Protein AF-A0A6N8FUG2-F1 (afdb_monomer_lite)

Organism: NCBI:txid1433147

Structure (mmCIF, N/CA/C/O backbone):
data_AF-A0A6N8FUG2-F1
#
_entry.id   AF-A0A6N8FUG2-F1
#
loop_
_atom_site.group_PDB
_atom_site.id
_atom_site.type_symbol
_atom_site.label_atom_id
_atom_site.label_alt_id
_atom_site.label_comp_id
_atom_site.label_asym_id
_atom_site.label_entity_id
_atom_site.label_seq_id
_atom_site.pdbx_PDB_ins_code
_atom_site.Cartn_x
_atom_site.Cartn_y
_atom_site.Cartn_z
_atom_site.occupancy
_atom_site.B_iso_or_equiv
_atom_site.auth_seq_id
_atom_site.auth_comp_id
_atom_site.auth_asym_id
_atom_site.auth_atom_id
_atom_site.pdbx_PDB_model_num
ATOM 1 N N . MET A 1 1 ? 39.677 -22.333 -30.621 1.00 45.66 1 MET A N 1
ATOM 2 C CA . MET A 1 1 ? 39.776 -21.031 -29.929 1.00 45.66 1 MET A CA 1
ATOM 3 C C . MET A 1 1 ? 38.467 -20.297 -30.172 1.00 45.66 1 MET A C 1
ATOM 5 O O . MET A 1 1 ? 38.365 -19.513 -31.097 1.00 45.66 1 MET A O 1
ATOM 9 N N . GLY A 1 2 ? 37.425 -20.675 -29.435 1.00 50.47 2 GLY A N 1
ATOM 10 C CA . GLY A 1 2 ? 36.070 -20.174 -29.639 1.00 50.47 2 GLY A CA 1
ATOM 11 C C . GLY A 1 2 ? 35.393 -20.092 -28.286 1.00 50.47 2 GLY A C 1
ATOM 12 O O . GLY A 1 2 ? 35.363 -21.076 -27.549 1.00 50.47 2 GLY A O 1
ATOM 13 N N . LYS A 1 3 ? 34.932 -18.901 -27.922 1.00 46.19 3 LYS A N 1
ATOM 14 C CA . LYS A 1 3 ? 33.923 -18.749 -26.880 1.00 46.19 3 LYS A CA 1
ATOM 15 C C . LYS A 1 3 ? 32.723 -18.122 -27.560 1.00 46.19 3 LYS A C 1
ATOM 17 O O . LYS A 1 3 ? 32.629 -16.904 -27.671 1.00 46.19 3 LYS A O 1
ATOM 22 N N . ASP A 1 4 ? 31.880 -18.998 -28.090 1.00 43.88 4 ASP A N 1
ATOM 23 C CA . ASP A 1 4 ? 30.655 -18.630 -28.776 1.00 43.88 4 ASP A CA 1
ATOM 24 C C . ASP A 1 4 ? 29.645 -18.029 -27.789 1.00 43.88 4 ASP A C 1
ATOM 26 O O . ASP A 1 4 ? 29.616 -18.337 -26.594 1.00 43.88 4 ASP A O 1
ATOM 30 N N . ILE A 1 5 ? 28.818 -17.146 -28.340 1.00 55.56 5 ILE A N 1
ATOM 31 C CA . ILE A 1 5 ? 27.849 -16.209 -27.743 1.00 55.56 5 ILE A CA 1
ATOM 32 C C . ILE A 1 5 ? 26.900 -16.819 -26.683 1.00 55.56 5 ILE A C 1
ATOM 34 O O . ILE A 1 5 ? 26.281 -16.091 -25.907 1.00 55.56 5 ILE A O 1
ATOM 38 N N . VAL A 1 6 ? 26.840 -18.147 -26.570 1.00 53.31 6 VAL A N 1
ATOM 39 C CA . VAL A 1 6 ? 26.018 -18.898 -25.606 1.00 53.31 6 VAL A CA 1
ATOM 40 C C . VAL A 1 6 ? 26.423 -18.630 -24.146 1.00 53.31 6 VAL A C 1
ATOM 42 O O . VAL A 1 6 ? 25.581 -18.685 -23.254 1.00 53.31 6 VAL A O 1
ATOM 45 N N . GLY A 1 7 ? 27.683 -18.263 -23.879 1.00 40.25 7 GLY A N 1
ATOM 46 C CA . GLY A 1 7 ? 28.156 -17.991 -22.512 1.00 40.25 7 GLY A CA 1
ATOM 47 C C . GLY A 1 7 ? 27.642 -16.681 -21.896 1.00 40.25 7 GLY A C 1
ATOM 48 O O . GLY A 1 7 ? 27.522 -16.587 -20.675 1.00 40.25 7 GLY A O 1
ATOM 49 N N . TYR A 1 8 ? 27.311 -15.675 -22.716 1.00 44.06 8 TYR A N 1
ATOM 50 C CA . TYR A 1 8 ? 26.878 -14.361 -22.215 1.00 44.06 8 TYR A CA 1
ATOM 51 C C . TYR A 1 8 ? 25.401 -14.345 -21.790 1.00 44.06 8 TYR A C 1
ATOM 53 O O . TYR A 1 8 ? 24.986 -13.513 -20.984 1.00 44.06 8 TYR A O 1
ATOM 61 N N . VAL A 1 9 ?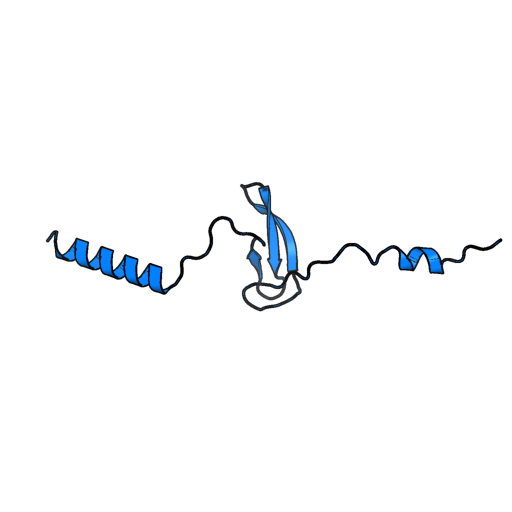 24.599 -15.285 -22.297 1.00 48.34 9 VAL A N 1
ATOM 62 C CA . VAL A 1 9 ? 23.157 -15.346 -22.009 1.00 48.34 9 VAL A CA 1
ATOM 63 C C . VAL A 1 9 ? 22.881 -15.955 -20.626 1.00 48.34 9 VAL A C 1
ATOM 65 O O . VAL A 1 9 ? 21.893 -15.602 -19.990 1.00 48.34 9 VAL A O 1
ATOM 68 N N . VAL A 1 10 ? 23.794 -16.780 -20.099 1.00 50.97 10 VAL A N 1
ATOM 69 C CA . VAL A 1 10 ? 23.615 -17.502 -18.821 1.00 50.97 10 VAL A CA 1
ATOM 70 C C . VAL A 1 10 ? 23.984 -16.653 -17.588 1.00 50.97 10 VAL A C 1
ATOM 72 O O . VAL A 1 10 ? 23.674 -17.018 -16.459 1.00 50.97 10 VAL A O 1
ATOM 75 N N . GLN A 1 11 ? 24.599 -15.475 -17.753 1.00 44.38 11 GLN A N 1
ATOM 76 C CA . GLN A 1 11 ? 24.993 -14.629 -16.609 1.00 44.38 11 GLN A CA 1
ATOM 77 C C . GLN A 1 11 ? 23.928 -13.624 -16.153 1.00 44.38 11 GLN A C 1
ATOM 79 O O . GLN A 1 11 ? 24.115 -12.956 -15.137 1.00 44.38 11 GLN A O 1
ATOM 84 N N . LYS A 1 12 ? 22.792 -13.505 -16.852 1.00 47.47 12 LYS A N 1
ATOM 85 C CA . LYS A 1 12 ? 21.753 -12.526 -16.482 1.00 47.47 12 LYS A C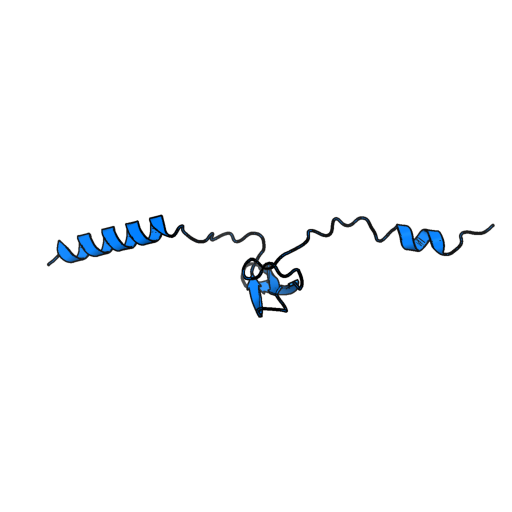A 1
ATOM 86 C C . LYS A 1 12 ? 20.653 -13.085 -15.572 1.00 47.47 12 LYS A C 1
ATOM 88 O O . LYS A 1 12 ? 19.680 -12.383 -15.304 1.00 47.47 12 LYS A O 1
ATOM 93 N N . GLU A 1 13 ? 20.811 -14.312 -15.075 1.00 43.03 13 GLU A N 1
ATOM 94 C CA . GLU A 1 13 ? 19.765 -15.030 -14.331 1.00 43.03 13 GLU A CA 1
ATOM 95 C C . GLU A 1 13 ? 19.948 -15.092 -12.805 1.00 43.03 13 GLU A C 1
ATOM 97 O O . GLU A 1 13 ? 19.103 -15.666 -12.127 1.00 43.03 13 GLU A O 1
ATOM 102 N N . LEU A 1 14 ? 20.942 -14.420 -12.208 1.00 47.84 14 LEU A N 1
ATOM 103 C CA . LEU A 1 14 ? 21.085 -14.389 -10.742 1.00 47.84 14 LEU A CA 1
ATOM 104 C C . LEU A 1 14 ? 21.106 -12.971 -10.150 1.00 47.84 14 LEU A C 1
ATOM 106 O O . LEU A 1 14 ? 22.064 -12.530 -9.526 1.00 47.84 14 LEU A O 1
ATOM 110 N N . CYS A 1 15 ? 19.993 -12.254 -10.276 1.00 41.62 15 CYS A N 1
ATOM 111 C CA . CYS A 1 15 ? 19.611 -11.294 -9.243 1.00 41.62 15 CYS A CA 1
ATOM 112 C C . CYS A 1 15 ? 18.184 -11.639 -8.853 1.00 41.62 15 CYS A C 1
ATOM 114 O O . CYS A 1 15 ? 17.266 -11.433 -9.643 1.00 41.62 15 CYS A O 1
ATOM 116 N N . GLN A 1 16 ? 18.034 -12.265 -7.687 1.00 45.94 16 GLN A N 1
ATOM 117 C CA . GLN A 1 16 ? 16.786 -12.795 -7.142 1.00 45.94 16 GLN A CA 1
ATOM 118 C C . GLN A 1 16 ? 15.664 -11.765 -7.295 1.00 45.94 16 GLN A C 1
ATOM 120 O O . GLN A 1 16 ? 15.526 -10.819 -6.516 1.00 45.94 16 GLN A O 1
ATOM 125 N N . LYS A 1 17 ? 14.883 -11.915 -8.366 1.00 51.78 17 LYS A N 1
ATOM 126 C CA . LYS A 1 17 ? 13.858 -10.961 -8.763 1.00 51.78 17 LYS A CA 1
ATOM 127 C C . LYS A 1 17 ? 12.668 -11.203 -7.848 1.00 51.78 17 LYS A C 1
ATOM 129 O O . LYS A 1 17 ? 11.769 -11.961 -8.191 1.00 51.78 17 LYS A O 1
ATOM 134 N N . LYS A 1 18 ? 12.700 -10.608 -6.651 1.00 58.19 18 LYS A N 1
ATOM 135 C CA . LYS A 1 18 ? 11.570 -10.604 -5.717 1.00 58.19 18 LYS A CA 1
ATOM 136 C C . LYS A 1 18 ? 10.329 -10.189 -6.506 1.00 58.19 18 LYS A C 1
ATOM 138 O O . LYS A 1 18 ? 10.262 -9.062 -6.996 1.00 58.19 18 LYS A O 1
ATOM 143 N N . THR A 1 19 ? 9.394 -11.115 -6.695 1.00 78.06 19 THR A N 1
ATOM 144 C CA . THR A 1 19 ? 8.151 -10.870 -7.427 1.00 78.06 19 THR A CA 1
ATOM 145 C C . THR A 1 19 ? 7.284 -9.962 -6.570 1.00 78.06 19 THR A C 1
ATOM 147 O O . THR A 1 19 ? 6.741 -10.381 -5.551 1.00 78.06 19 THR A O 1
ATOM 150 N N . ILE A 1 20 ? 7.231 -8.682 -6.932 1.00 88.25 20 ILE A N 1
ATOM 151 C CA . ILE A 1 20 ? 6.398 -7.698 -6.248 1.00 88.25 20 ILE A CA 1
ATOM 152 C C . ILE A 1 20 ? 5.001 -7.786 -6.851 1.00 88.25 20 ILE A C 1
ATOM 154 O O . ILE A 1 20 ? 4.809 -7.412 -8.008 1.00 88.25 20 ILE A O 1
ATOM 158 N N . SER A 1 21 ? 4.040 -8.248 -6.059 1.00 94.06 21 SER A N 1
ATOM 159 C CA . SER A 1 21 ? 2.624 -8.218 -6.407 1.00 94.06 21 SER A CA 1
ATOM 160 C C . SER A 1 21 ? 1.950 -6.974 -5.831 1.00 94.06 21 SER A C 1
ATOM 162 O O . SER A 1 21 ? 2.378 -6.390 -4.830 1.00 94.06 21 SER A O 1
ATOM 164 N N . CYS A 1 22 ? 0.892 -6.522 -6.496 1.00 93.50 22 CYS A N 1
ATOM 165 C CA . CYS A 1 22 ? 0.083 -5.422 -6.006 1.00 93.50 22 CYS A CA 1
ATOM 166 C C . CYS A 1 22 ? -0.753 -5.872 -4.797 1.00 93.50 22 CYS A C 1
ATOM 168 O O . CYS A 1 22 ? -1.580 -6.760 -4.958 1.00 93.50 22 CYS A O 1
ATOM 170 N N . PRO A 1 23 ? -0.696 -5.189 -3.640 1.00 91.94 23 PRO A N 1
ATOM 171 C CA . PRO A 1 23 ? -1.455 -5.583 -2.447 1.00 91.94 23 PRO A CA 1
ATOM 172 C C . PRO A 1 23 ? -2.974 -5.347 -2.552 1.00 91.94 23 PRO A C 1
ATOM 174 O O . PRO A 1 23 ? -3.693 -5.521 -1.575 1.00 91.94 23 PRO A O 1
ATOM 177 N N . ARG A 1 24 ? -3.468 -4.840 -3.690 1.00 93.50 24 ARG A N 1
ATOM 178 C CA . ARG A 1 24 ? -4.899 -4.581 -3.925 1.00 93.50 24 ARG A CA 1
ATOM 179 C C . ARG A 1 24 ? -5.528 -5.561 -4.912 1.00 93.50 24 ARG A C 1
ATOM 181 O O . ARG A 1 24 ? -6.710 -5.840 -4.782 1.00 93.50 24 ARG A O 1
ATOM 188 N N . CYS A 1 25 ? -4.794 -5.973 -5.940 1.00 94.81 25 CYS A N 1
ATOM 189 C CA . CYS A 1 25 ? -5.339 -6.783 -7.033 1.00 94.81 25 CYS A CA 1
ATOM 190 C C . CYS A 1 25 ? -4.434 -7.950 -7.431 1.00 94.81 25 CYS A C 1
ATOM 192 O O . CYS A 1 25 ? -4.636 -8.525 -8.494 1.00 94.81 25 CYS A O 1
ATOM 194 N N . ASP A 1 26 ? -3.381 -8.211 -6.652 1.00 94.31 26 ASP A N 1
ATOM 195 C CA . ASP A 1 26 ? -2.413 -9.303 -6.813 1.00 94.31 26 ASP A CA 1
ATOM 196 C C . ASP A 1 26 ? -1.666 -9.356 -8.156 1.00 94.31 26 ASP A C 1
ATOM 198 O O . ASP A 1 26 ? -0.850 -10.239 -8.407 1.00 94.31 26 ASP A O 1
ATOM 202 N N . SER A 1 27 ? -1.860 -8.345 -9.001 1.00 94.19 27 SER A N 1
ATOM 203 C CA . SER A 1 27 ? -1.147 -8.164 -10.259 1.00 94.19 27 SER A CA 1
ATOM 204 C C . SER A 1 27 ? 0.364 -8.086 -10.066 1.00 94.19 27 SER A C 1
ATOM 206 O O . SER A 1 27 ? 0.852 -7.318 -9.234 1.00 94.19 27 SER A O 1
ATOM 208 N N . ASN A 1 28 ? 1.104 -8.760 -10.945 1.00 94.25 28 ASN A N 1
ATOM 209 C CA . ASN A 1 28 ? 2.561 -8.654 -11.048 1.00 94.25 28 ASN A CA 1
ATOM 210 C C . 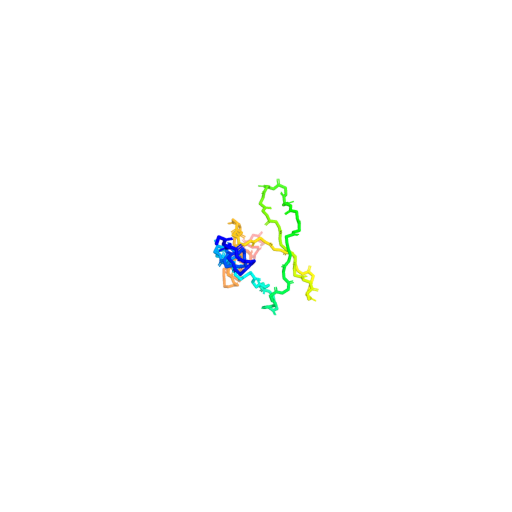ASN A 1 28 ? 3.025 -7.495 -11.951 1.00 94.25 28 ASN A C 1
ATOM 212 O O . ASN A 1 28 ? 4.226 -7.292 -12.134 1.00 94.25 28 ASN A O 1
ATOM 216 N N . LEU A 1 29 ? 2.098 -6.716 -12.527 1.00 94.00 29 LEU A N 1
ATOM 217 C CA . LEU A 1 29 ? 2.422 -5.556 -13.363 1.00 94.00 29 LEU A CA 1
ATOM 218 C C . LEU A 1 29 ? 2.771 -4.347 -12.484 1.00 94.00 29 LEU A C 1
ATOM 220 O O . LEU A 1 29 ? 2.029 -3.365 -12.429 1.00 94.00 29 LEU A O 1
ATOM 224 N N . VAL A 1 30 ? 3.891 -4.427 -11.765 1.00 94.56 30 VAL A N 1
ATOM 225 C CA . VAL A 1 30 ? 4.360 -3.400 -10.825 1.00 94.56 30 VAL A CA 1
ATOM 226 C C . VAL A 1 30 ? 5.663 -2.773 -11.317 1.00 94.56 30 VAL A C 1
ATOM 228 O O . VAL A 1 30 ? 6.594 -3.470 -11.714 1.00 94.56 30 VAL A O 1
ATOM 231 N N . VAL A 1 31 ? 5.746 -1.441 -11.266 1.00 94.12 31 VAL A N 1
ATOM 232 C CA . VAL A 1 31 ? 6.944 -0.667 -11.626 1.00 94.12 31 VAL A CA 1
ATOM 233 C C . VAL A 1 31 ? 7.438 0.174 -10.452 1.00 94.12 31 VAL A C 1
ATOM 235 O O . VAL A 1 31 ? 6.650 0.565 -9.593 1.00 94.12 31 VAL A O 1
ATOM 238 N N . LYS A 1 32 ? 8.733 0.500 -10.432 1.00 94.38 32 LYS A N 1
ATOM 239 C CA . LYS A 1 32 ? 9.294 1.523 -9.536 1.00 94.38 32 LYS A CA 1
ATOM 240 C C . LYS A 1 32 ? 8.780 2.906 -9.956 1.00 94.38 32 LYS A C 1
ATOM 242 O O . LYS A 1 32 ? 8.854 3.242 -11.134 1.00 94.38 32 LYS A O 1
ATOM 247 N N . ASN A 1 33 ? 8.268 3.688 -9.010 1.00 95.56 33 ASN A N 1
ATOM 248 C CA . ASN A 1 33 ? 7.610 4.979 -9.236 1.00 95.56 33 ASN A CA 1
ATOM 249 C C . ASN A 1 33 ? 8.296 6.109 -8.443 1.00 95.56 33 ASN A C 1
ATOM 251 O O . ASN A 1 33 ? 7.656 6.870 -7.730 1.00 95.56 33 ASN A O 1
ATOM 255 N N . GLY A 1 34 ? 9.626 6.195 -8.537 1.00 94.88 34 GLY A N 1
ATOM 256 C CA . GLY A 1 34 ? 10.410 7.170 -7.773 1.00 94.88 34 GLY A CA 1
ATOM 257 C C . GLY A 1 34 ? 10.483 6.840 -6.279 1.00 94.88 34 GLY A C 1
ATOM 258 O O . GLY A 1 34 ? 10.462 5.671 -5.888 1.00 94.88 34 GLY A O 1
ATOM 259 N N . PHE A 1 35 ? 10.607 7.874 -5.450 1.00 95.25 35 PHE A N 1
ATOM 260 C CA . PHE A 1 35 ? 10.735 7.762 -3.998 1.00 95.25 35 PHE A CA 1
ATOM 261 C C . PHE A 1 35 ? 9.709 8.662 -3.309 1.00 95.25 35 PHE A C 1
ATOM 263 O O . PHE A 1 35 ? 9.395 9.744 -3.803 1.00 95.25 35 PHE A O 1
ATOM 270 N N . ILE A 1 36 ? 9.205 8.231 -2.154 1.00 91.94 36 ILE A N 1
ATOM 271 C CA . ILE A 1 36 ? 8.395 9.098 -1.287 1.00 91.94 36 ILE A CA 1
ATOM 272 C C . ILE A 1 36 ? 9.288 10.102 -0.541 1.00 91.94 36 ILE A C 1
ATOM 274 O O . ILE A 1 36 ? 10.501 9.922 -0.474 1.00 91.94 36 ILE A O 1
ATOM 278 N N . HIS A 1 37 ? 8.689 11.108 0.106 1.00 91.06 37 HIS A N 1
ATOM 279 C CA . HIS A 1 37 ? 9.404 12.141 0.880 1.00 91.06 37 HIS A CA 1
ATOM 280 C C . HIS A 1 37 ? 10.406 11.584 1.912 1.00 91.06 37 HIS A C 1
ATOM 282 O O . HIS A 1 37 ? 11.448 12.180 2.146 1.00 91.06 37 HIS A O 1
ATOM 288 N N . ASN A 1 38 ? 10.129 10.405 2.479 1.00 87.69 38 ASN A N 1
ATOM 289 C CA . ASN A 1 38 ? 11.016 9.713 3.423 1.00 87.69 38 ASN A CA 1
ATOM 290 C C . ASN A 1 38 ? 12.162 8.924 2.756 1.00 87.69 38 ASN A C 1
ATOM 292 O O . ASN A 1 38 ? 12.799 8.108 3.417 1.00 87.69 38 ASN A O 1
ATOM 296 N N . GLY A 1 39 ? 12.371 9.076 1.445 1.00 90.31 39 GLY A N 1
ATOM 297 C CA . GLY A 1 39 ? 13.410 8.379 0.680 1.00 90.31 39 GLY A CA 1
ATOM 298 C C . GLY A 1 39 ? 13.134 6.897 0.402 1.00 90.31 39 GLY A C 1
ATOM 299 O O . GLY A 1 39 ? 13.966 6.223 -0.198 1.00 90.31 39 GLY A O 1
ATOM 300 N N . ASN A 1 40 ? 11.978 6.359 0.806 1.00 91.44 40 ASN A N 1
ATOM 301 C CA . ASN A 1 40 ? 11.630 4.966 0.513 1.00 91.44 40 ASN A CA 1
ATOM 302 C C . ASN A 1 40 ? 11.182 4.807 -0.944 1.00 91.44 40 ASN A C 1
ATOM 304 O O . ASN A 1 40 ? 10.480 5.662 -1.484 1.00 91.44 40 ASN A O 1
ATOM 308 N N . GLN A 1 41 ? 11.544 3.680 -1.556 1.00 94.31 41 GLN A N 1
ATOM 309 C CA . GLN A 1 41 ? 11.125 3.328 -2.912 1.00 94.31 41 GLN A CA 1
ATOM 310 C C . GLN A 1 41 ? 9.597 3.222 -3.000 1.00 94.31 41 GLN A C 1
ATOM 312 O O . GLN A 1 41 ? 9.001 2.398 -2.303 1.00 94.31 41 GLN A O 1
ATOM 317 N N . ASP A 1 42 ? 8.991 4.000 -3.897 1.00 94.75 42 ASP A N 1
ATOM 318 C CA . ASP A 1 42 ? 7.577 3.870 -4.251 1.00 94.75 42 ASP A CA 1
ATOM 319 C C . ASP A 1 42 ? 7.399 2.899 -5.426 1.00 94.75 42 ASP A C 1
ATOM 321 O O . ASP A 1 42 ? 8.249 2.813 -6.323 1.00 94.75 42 ASP A O 1
ATOM 325 N N . PHE A 1 43 ? 6.296 2.157 -5.425 1.00 95.88 43 PHE A N 1
ATOM 326 C CA . PHE A 1 43 ? 5.923 1.209 -6.470 1.00 95.88 43 PHE A CA 1
ATOM 327 C C . PHE A 1 43 ? 4.510 1.490 -6.956 1.00 95.88 43 PHE A C 1
ATOM 329 O O . PHE A 1 43 ? 3.608 1.706 -6.156 1.00 95.88 43 PHE A O 1
ATOM 336 N N . LYS A 1 44 ? 4.290 1.416 -8.271 1.00 95.94 44 LYS A N 1
ATOM 337 C CA . LYS A 1 44 ? 2.979 1.618 -8.893 1.00 95.94 44 LYS A CA 1
ATOM 338 C C . LYS A 1 44 ? 2.540 0.379 -9.663 1.00 95.94 44 LYS A C 1
ATOM 340 O O . LYS A 1 44 ? 3.254 -0.098 -10.544 1.00 95.94 44 LYS A O 1
ATOM 345 N N . CYS A 1 45 ? 1.341 -0.113 -9.370 1.00 96.81 45 CYS A N 1
ATOM 346 C CA . CYS A 1 45 ? 0.682 -1.139 -10.171 1.00 96.81 45 CYS A CA 1
ATOM 347 C C . CYS A 1 45 ? 0.116 -0.525 -11.457 1.00 96.81 45 CYS A C 1
ATOM 349 O O . CYS A 1 45 ? -0.595 0.476 -11.408 1.00 96.81 45 CYS A O 1
ATOM 351 N N . LYS A 1 46 ? 0.387 -1.141 -12.608 1.00 96.06 46 LYS A N 1
ATOM 352 C CA . LYS A 1 46 ? -0.127 -0.720 -13.917 1.00 96.06 46 LYS A CA 1
ATOM 353 C C . LYS A 1 46 ? -1.566 -1.169 -14.176 1.00 96.06 46 LYS A C 1
ATOM 355 O O . LYS A 1 46 ? -2.225 -0.539 -14.990 1.00 96.06 46 LYS A O 1
ATOM 360 N N . GLN A 1 47 ? -2.065 -2.200 -13.484 1.00 96.38 47 GLN A N 1
ATOM 361 C CA . GLN A 1 47 ? -3.461 -2.638 -13.633 1.00 96.38 47 GLN A CA 1
ATOM 362 C C . GLN A 1 47 ? -4.441 -1.758 -12.853 1.00 96.38 47 GLN A C 1
ATOM 364 O O . GLN A 1 47 ? -5.419 -1.292 -13.420 1.00 96.38 47 GLN A O 1
ATOM 369 N N . CYS A 1 48 ? -4.194 -1.514 -11.562 1.00 96.06 48 CYS A N 1
ATOM 370 C CA . CYS A 1 48 ? -5.133 -0.772 -10.707 1.00 96.06 48 CYS A CA 1
ATOM 371 C C . CYS A 1 48 ? -4.653 0.636 -10.319 1.00 96.06 48 CYS A C 1
ATOM 373 O O . CYS A 1 48 ? -5.282 1.292 -9.493 1.00 96.06 48 CYS A O 1
ATOM 375 N N . ASN A 1 49 ? -3.519 1.093 -10.863 1.00 96.19 49 ASN A N 1
ATOM 376 C CA . ASN A 1 49 ? -2.886 2.387 -10.566 1.00 96.19 49 ASN A CA 1
ATOM 377 C C . ASN A 1 49 ? -2.493 2.620 -9.094 1.00 96.19 49 ASN A C 1
ATOM 379 O O . ASN A 1 49 ? -2.060 3.720 -8.743 1.00 96.19 49 ASN A O 1
ATOM 383 N N . ARG A 1 50 ? -2.585 1.595 -8.234 1.00 95.31 50 ARG A N 1
ATOM 384 C CA . ARG A 1 50 ? -2.225 1.689 -6.816 1.00 95.31 50 ARG A CA 1
ATOM 385 C C . ARG A 1 50 ? -0.733 1.964 -6.648 1.00 95.31 50 ARG A C 1
ATOM 387 O O . ARG A 1 50 ? 0.085 1.216 -7.179 1.00 95.31 50 ARG A O 1
ATOM 394 N N . GLN A 1 51 ? -0.414 2.982 -5.852 1.00 95.38 51 GLN A N 1
ATOM 395 C CA . GLN A 1 51 ? 0.930 3.255 -5.342 1.00 95.38 51 GLN A CA 1
ATOM 396 C C . GLN A 1 51 ? 1.105 2.632 -3.949 1.00 95.38 51 GLN A C 1
ATOM 398 O O . GLN A 1 51 ? 0.148 2.601 -3.160 1.00 95.38 51 GLN A O 1
ATOM 403 N N . PHE A 1 52 ? 2.278 2.070 -3.672 1.00 93.69 52 PHE A N 1
ATOM 404 C CA . PHE A 1 52 ? 2.591 1.398 -2.414 1.00 93.69 52 PHE A CA 1
ATOM 405 C C . PHE A 1 52 ? 4.101 1.251 -2.197 1.00 93.69 52 PHE A C 1
ATOM 407 O O . PHE A 1 52 ? 4.888 1.170 -3.134 1.00 93.69 52 PHE A O 1
ATOM 414 N N . VAL A 1 53 ? 4.497 1.130 -0.930 1.00 92.94 53 VAL A N 1
ATOM 415 C CA . VAL A 1 53 ? 5.861 0.774 -0.514 1.00 92.94 53 VAL A CA 1
ATOM 416 C C . VAL A 1 53 ? 5.874 -0.671 -0.010 1.00 92.94 53 VAL A C 1
ATOM 418 O O . VAL A 1 53 ? 4.893 -1.123 0.576 1.00 92.94 53 VAL A O 1
ATOM 421 N N . LEU A 1 54 ? 6.971 -1.408 -0.214 1.00 87.50 54 LEU A N 1
ATOM 422 C CA . LEU A 1 54 ? 7.048 -2.828 0.175 1.00 87.50 54 LEU A CA 1
ATOM 423 C C . LEU A 1 54 ? 7.026 -3.056 1.690 1.00 87.50 54 LEU A C 1
ATOM 425 O O . LEU A 1 54 ? 6.379 -3.981 2.165 1.00 87.50 54 LEU A O 1
ATOM 429 N N . ASN A 1 55 ? 7.737 -2.213 2.436 1.00 83.69 55 ASN A N 1
ATOM 430 C CA . ASN A 1 55 ? 7.873 -2.317 3.886 1.00 83.69 55 ASN A CA 1
ATOM 431 C C . ASN A 1 55 ? 7.364 -1.015 4.524 1.00 83.69 55 ASN A C 1
ATOM 433 O O . ASN A 1 55 ? 8.172 -0.152 4.884 1.00 83.69 55 ASN A O 1
ATOM 437 N N . PRO A 1 56 ? 6.037 -0.806 4.606 1.00 82.81 56 PRO A N 1
ATOM 438 C CA . PRO A 1 56 ? 5.490 0.391 5.229 1.00 82.81 56 PRO A CA 1
ATOM 439 C C . PRO A 1 56 ? 5.842 0.408 6.721 1.00 82.81 56 PRO A C 1
ATOM 441 O O . PRO A 1 56 ? 5.545 -0.542 7.444 1.00 82.81 56 PRO A O 1
ATOM 444 N N . LYS A 1 57 ? 6.463 1.501 7.188 1.00 82.69 57 LYS A N 1
ATOM 445 C CA . LYS A 1 57 ? 6.733 1.718 8.623 1.00 82.69 57 LYS A CA 1
ATOM 446 C C . LYS A 1 57 ? 5.427 1.842 9.414 1.00 82.69 57 LYS A C 1
ATOM 448 O O . LYS A 1 57 ? 5.290 1.248 10.476 1.00 82.69 57 LYS A O 1
ATOM 453 N N . ASN A 1 58 ? 4.450 2.545 8.841 1.00 80.94 58 ASN A N 1
ATOM 454 C CA . ASN A 1 58 ? 3.114 2.690 9.409 1.00 80.94 58 ASN A CA 1
ATOM 455 C C . ASN A 1 58 ? 2.217 1.601 8.825 1.00 80.94 58 ASN A C 1
ATOM 457 O O . ASN A 1 58 ? 1.756 1.704 7.685 1.00 80.94 58 ASN A O 1
ATOM 461 N N . LYS A 1 59 ? 2.017 0.527 9.588 1.00 80.31 59 LYS A N 1
ATOM 462 C CA . LYS A 1 59 ? 1.148 -0.580 9.184 1.00 80.31 59 LYS A CA 1
ATOM 463 C C . LYS A 1 59 ? -0.326 -0.181 9.335 1.00 80.31 59 LYS A C 1
ATOM 465 O O . LYS A 1 59 ? -0.647 0.596 10.235 1.00 80.31 59 LYS A O 1
ATOM 470 N N . PRO A 1 60 ? -1.230 -0.706 8.488 1.00 81.38 60 PRO A N 1
ATOM 471 C CA . PRO A 1 60 ? -2.661 -0.552 8.708 1.00 81.38 60 PRO A CA 1
ATOM 472 C C . PRO A 1 60 ? -3.040 -1.106 10.084 1.00 81.38 60 PRO A C 1
ATOM 474 O O . PRO A 1 60 ? -2.658 -2.223 10.428 1.00 81.38 60 PRO A O 1
ATOM 477 N N . ILE A 1 61 ? -3.789 -0.322 10.856 1.00 87.94 61 ILE A N 1
ATOM 478 C CA . ILE A 1 61 ? -4.385 -0.768 12.117 1.00 87.94 61 ILE A CA 1
ATOM 479 C C . ILE A 1 61 ? -5.511 -1.757 11.785 1.00 87.94 61 ILE A C 1
ATOM 481 O O . ILE A 1 61 ? -6.286 -1.512 10.851 1.00 87.94 61 ILE A O 1
ATOM 485 N N . ALA A 1 62 ? -5.583 -2.865 12.528 1.00 88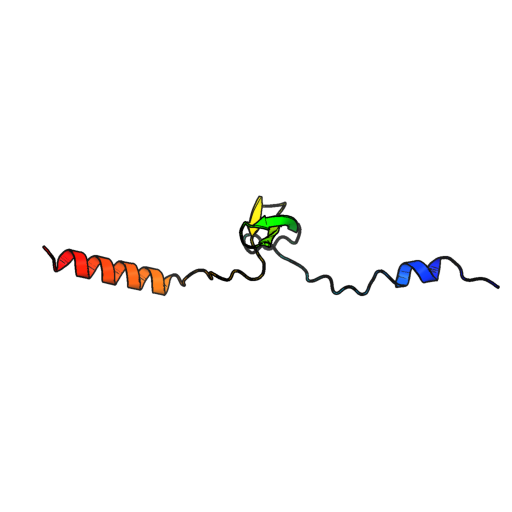.94 62 ALA A N 1
ATOM 486 C CA . ALA A 1 62 ? -6.622 -3.878 12.368 1.00 88.94 62 ALA A CA 1
ATOM 487 C C . ALA A 1 62 ? -8.019 -3.275 12.569 1.00 88.94 62 ALA A C 1
ATOM 489 O O . ALA A 1 62 ? -8.197 -2.335 13.346 1.00 88.94 62 ALA A O 1
ATOM 490 N N . GLN A 1 63 ? -9.011 -3.818 11.864 1.00 89.50 63 GLN A N 1
ATOM 491 C CA . GLN A 1 63 ? -10.374 -3.290 11.899 1.00 89.50 63 GLN A CA 1
ATOM 492 C C . GLN A 1 63 ? -10.972 -3.347 13.314 1.00 89.50 63 GLN A C 1
ATOM 494 O O . GLN A 1 63 ? -11.523 -2.356 13.776 1.00 89.50 63 GLN A O 1
ATOM 499 N N . GLU A 1 64 ? -10.732 -4.435 14.045 1.00 92.62 64 GLU A N 1
ATOM 500 C CA . GLU A 1 64 ? -11.148 -4.605 15.445 1.00 92.62 64 GLU A CA 1
ATOM 501 C C . GLU A 1 64 ? -10.605 -3.500 16.361 1.00 92.62 64 GLU A C 1
ATOM 503 O O . GLU A 1 64 ? -11.313 -2.972 17.216 1.00 92.62 64 GLU A O 1
ATOM 508 N N . THR A 1 65 ? -9.344 -3.099 16.165 1.00 93.75 65 THR A N 1
ATOM 509 C CA . THR A 1 65 ? -8.739 -2.014 16.945 1.00 93.75 65 THR A CA 1
ATOM 510 C C . THR A 1 65 ? -9.390 -0.672 16.624 1.00 93.75 65 THR A C 1
ATOM 512 O O . THR A 1 65 ? -9.578 0.136 17.529 1.00 93.75 65 THR A O 1
ATOM 515 N N . LYS A 1 66 ? -9.767 -0.429 15.361 1.00 92.94 66 LYS A N 1
ATOM 516 C CA . LYS A 1 66 ? -10.509 0.785 14.986 1.00 92.94 66 LYS A CA 1
ATOM 517 C C . LYS A 1 66 ? -11.885 0.810 15.641 1.00 92.94 66 LYS A C 1
ATOM 519 O O . LYS A 1 66 ? -12.237 1.807 16.251 1.00 92.94 66 LYS A O 1
ATOM 524 N N . GLU A 1 67 ? -12.607 -0.305 15.598 1.00 94.94 67 GLU A N 1
ATOM 525 C CA . GLU A 1 67 ? -13.924 -0.427 16.230 1.00 94.94 67 GLU A CA 1
ATOM 526 C C . GLU A 1 67 ? -13.862 -0.236 17.748 1.00 94.94 67 GLU A C 1
ATOM 528 O O . GLU A 1 67 ? -14.754 0.377 18.334 1.00 94.94 67 GLU A O 1
ATOM 533 N N . LEU A 1 68 ? -12.806 -0.733 18.400 1.00 95.44 68 LEU A N 1
ATOM 534 C CA . LEU A 1 68 ? -12.576 -0.483 19.821 1.00 95.44 68 LEU A CA 1
ATOM 535 C C . LEU A 1 68 ? -12.345 1.008 20.097 1.00 95.44 68 LEU A C 1
ATOM 537 O O . LEU A 1 68 ? -12.945 1.547 21.024 1.00 95.44 68 LEU A O 1
ATOM 541 N N . ILE A 1 69 ? -11.507 1.674 19.296 1.00 93.94 69 ILE A N 1
ATOM 542 C CA . ILE A 1 69 ? -11.262 3.118 19.414 1.00 93.94 69 ILE A CA 1
ATOM 543 C C . ILE A 1 69 ? -12.573 3.895 19.240 1.00 93.94 69 ILE A C 1
ATOM 545 O O . ILE A 1 69 ? -12.882 4.740 20.077 1.00 93.94 69 ILE A O 1
ATOM 549 N N . ASP A 1 70 ? -13.373 3.567 18.225 1.00 93.25 70 ASP A N 1
ATOM 550 C CA . ASP A 1 70 ? -14.656 4.225 17.961 1.00 93.25 70 ASP A CA 1
ATOM 551 C C . ASP A 1 70 ? -15.631 4.056 19.138 1.00 93.25 70 ASP A C 1
ATOM 553 O O . ASP A 1 70 ? -16.244 5.028 19.588 1.00 93.25 70 ASP A O 1
ATOM 557 N N . LYS A 1 71 ? -15.724 2.846 19.711 1.00 91.69 71 LYS A N 1
ATOM 558 C CA . LYS A 1 71 ? -16.538 2.589 20.911 1.00 91.69 71 LYS A CA 1
ATOM 559 C C . LYS A 1 71 ? -16.062 3.413 22.105 1.00 91.69 71 LYS A C 1
ATOM 561 O O . LYS A 1 71 ? -16.880 4.068 22.745 1.00 91.69 71 LYS A O 1
ATOM 566 N N . LEU A 1 72 ? -14.761 3.421 22.395 1.00 92.06 72 LEU A N 1
ATOM 567 C CA . LEU A 1 72 ? -14.207 4.173 23.525 1.00 92.06 72 LEU A CA 1
ATOM 568 C C . LEU A 1 72 ? -14.427 5.682 23.373 1.00 92.06 72 LEU A C 1
ATOM 570 O O . LEU A 1 72 ? -14.855 6.330 24.325 1.00 92.06 72 LEU A O 1
ATOM 574 N N . LEU A 1 73 ? -14.203 6.233 22.177 1.00 90.62 73 LEU A N 1
ATOM 575 C CA . LEU A 1 73 ? -14.452 7.647 21.896 1.00 90.62 73 LEU A CA 1
ATOM 576 C C . LEU A 1 73 ? -15.939 7.998 22.047 1.00 90.62 73 LEU A C 1
ATOM 578 O O . LEU A 1 73 ? -16.260 9.026 22.640 1.00 90.62 73 LEU A O 1
ATOM 582 N N . SER A 1 74 ? -16.845 7.129 21.584 1.00 87.19 74 SER A N 1
ATOM 583 C CA . SER A 1 74 ? -18.290 7.337 21.746 1.00 87.19 74 SER A CA 1
ATOM 584 C C . SER A 1 74 ? -18.725 7.356 23.217 1.00 87.19 74 SER A C 1
ATOM 586 O O . SER A 1 74 ? -19.486 8.231 23.620 1.00 87.19 74 SER A O 1
ATOM 588 N N . LEU A 1 75 ? -18.188 6.453 24.046 1.00 79.50 75 LEU A N 1
ATOM 589 C CA . LEU A 1 75 ? -18.496 6.389 25.476 1.00 79.50 75 LEU A CA 1
ATOM 590 C C . LEU A 1 75 ?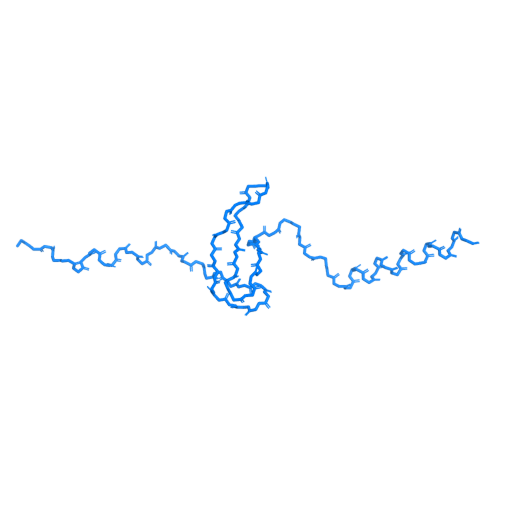 -18.005 7.626 26.227 1.00 79.50 75 LEU A C 1
ATOM 592 O O . LEU A 1 75 ? -18.734 8.170 27.050 1.00 79.50 75 LEU A O 1
ATOM 596 N N . VAL A 1 76 ? -16.794 8.103 25.928 1.00 81.12 76 VAL A N 1
ATOM 597 C CA . VAL A 1 76 ? -16.253 9.314 26.559 1.00 81.12 76 VAL A CA 1
ATOM 598 C C . VAL A 1 76 ? -17.106 10.535 26.209 1.00 81.12 76 VAL A C 1
ATOM 600 O O . VAL A 1 76 ? -17.369 11.354 27.083 1.00 81.12 76 VAL A O 1
ATOM 603 N N . LEU A 1 77 ? -17.599 10.656 24.975 1.00 81.31 77 LEU A N 1
ATOM 604 C CA . LEU A 1 77 ? -18.458 11.780 24.584 1.00 81.31 77 LEU A CA 1
ATOM 605 C C . LEU A 1 77 ? -19.815 11.781 25.304 1.00 81.31 77 LEU A C 1
ATOM 607 O O . LEU A 1 77 ? -20.323 12.851 25.619 1.00 81.31 77 LEU A O 1
ATOM 611 N N . LEU A 1 78 ? -20.375 10.606 25.603 1.00 77.06 78 LEU A N 1
ATOM 612 C CA . LEU A 1 78 ? -21.655 10.480 26.312 1.00 77.06 78 LEU A CA 1
ATOM 613 C C . LEU A 1 78 ? -21.556 10.742 27.821 1.00 77.06 78 LEU A C 1
ATOM 615 O O . LEU A 1 78 ? -22.567 11.027 28.446 1.00 77.06 78 LEU A O 1
ATOM 619 N N . LEU A 1 79 ? -20.362 10.630 28.409 1.00 75.31 79 LEU A N 1
ATOM 620 C CA . LEU A 1 79 ? -20.131 10.838 29.845 1.00 75.31 79 LEU A CA 1
ATOM 621 C C . LEU A 1 79 ? -19.686 12.267 30.195 1.00 75.31 79 LEU A C 1
ATOM 623 O O . LEU A 1 79 ? -19.551 12.590 31.372 1.00 75.31 79 LEU A O 1
ATOM 627 N N . ASN A 1 80 ? -19.426 13.107 29.190 1.00 70.12 80 ASN A N 1
ATOM 628 C CA . ASN A 1 80 ? -19.040 14.515 29.352 1.00 70.12 80 ASN A CA 1
ATOM 629 C C . ASN A 1 80 ? -20.186 15.489 29.014 1.00 70.12 80 ASN A C 1
ATOM 631 O O . ASN A 1 80 ? -19.941 16.680 28.812 1.00 70.12 80 ASN A O 1
ATOM 635 N N . TYR A 1 81 ? -21.412 14.977 28.929 1.00 57.88 81 TYR A N 1
ATOM 636 C CA . TYR A 1 81 ? -22.651 15.720 28.713 1.00 57.88 81 TYR A CA 1
ATOM 637 C C . TYR A 1 81 ? -23.630 15.385 29.840 1.00 57.88 81 TYR A C 1
ATOM 639 O O . TYR A 1 81 ? -24.401 16.287 30.232 1.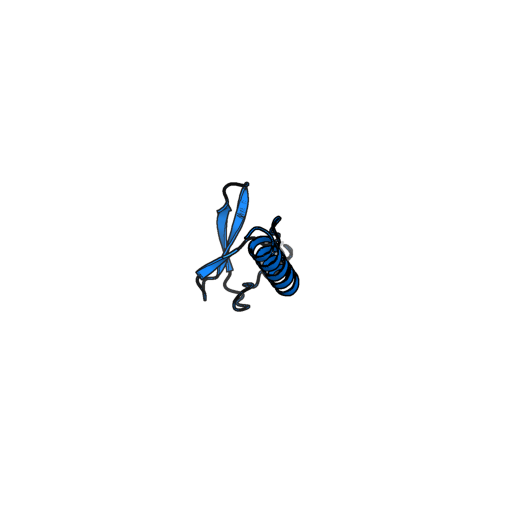00 57.88 81 TYR A O 1
#

InterPro domains:
  IPR003220 InsA N-terminal zinc ribbon domain [PF03811] (19-48)

Radius of gyration: 23.27 Å; chains: 1; bounding box: 62×37×60 Å

Foldseek 3Di:
DDDDPVVVVVPPPPDPPPQDADPPPRDSQKDFDAADPVRATWIAHPPPRDIDGPDDPDDDDDPVVVVVVVVVVVVVVVVVD

Secondary structure (DSSP, 8-state):
----THHHHGGGS-S-------TTT--S-EEEEEE-TTSPEEEEETTT--EE-SS-SSPPPPHHHHHHHHHHHHHHHHH--

Sequence (81 aa):
MGKDIVGYVVQKELCQKKTISCPRCDSNLVVKNGFIHNGNQDFKCKQCNRQFVLNPKNKPIAQETKELIDKLLSLVLLLNY

pLDDT: mean 80.46, std 18.8, range [40.25, 96.81]